Protein AF-A0A2N7Q134-F1 (afdb_monomer_lite)

Structure (mmCIF, N/CA/C/O backbone):
data_AF-A0A2N7Q134-F1
#
_entry.id   AF-A0A2N7Q134-F1
#
loop_
_atom_site.group_PDB
_atom_site.id
_atom_site.type_symbol
_atom_site.label_atom_id
_atom_site.label_alt_id
_atom_site.label_comp_id
_atom_site.label_asym_id
_atom_site.label_entity_id
_atom_site.label_seq_id
_atom_site.pdbx_PDB_ins_code
_atom_site.Cartn_x
_atom_site.Cartn_y
_atom_site.Cartn_z
_atom_site.occupancy
_atom_site.B_iso_or_equiv
_atom_site.auth_seq_id
_atom_site.auth_comp_id
_atom_site.auth_asym_id
_atom_site.auth_atom_id
_atom_site.pdbx_PDB_model_num
ATOM 1 N N . ASN A 1 1 ? -1.680 -11.302 11.724 1.00 89.19 1 ASN A N 1
ATOM 2 C CA . ASN A 1 1 ? -2.412 -10.646 12.835 1.00 89.19 1 ASN A CA 1
ATOM 3 C C . ASN A 1 1 ? -1.830 -9.299 13.261 1.00 89.19 1 ASN A C 1
ATOM 5 O O . ASN A 1 1 ? -2.619 -8.405 13.518 1.00 89.19 1 ASN A O 1
ATOM 9 N N . THR A 1 2 ? -0.511 -9.079 13.228 1.00 97.62 2 THR A N 1
ATOM 10 C CA . THR A 1 2 ? 0.143 -7.815 13.646 1.00 97.62 2 THR A CA 1
ATOM 11 C C . THR A 1 2 ? -0.459 -6.532 13.054 1.00 97.62 2 THR A C 1
ATOM 13 O O . THR A 1 2 ? -0.769 -5.612 13.802 1.00 97.62 2 THR A O 1
ATOM 16 N N . ILE A 1 3 ? -0.688 -6.470 11.734 1.00 97.44 3 ILE A N 1
ATOM 17 C CA . ILE A 1 3 ? -1.239 -5.268 11.074 1.00 97.44 3 ILE A CA 1
ATOM 18 C C . ILE A 1 3 ? -2.645 -4.929 11.597 1.00 97.44 3 ILE A C 1
ATOM 20 O O . ILE A 1 3 ? -2.931 -3.770 11.877 1.00 97.44 3 ILE A O 1
ATOM 24 N N . LYS A 1 4 ? -3.503 -5.943 11.780 1.00 96.50 4 LYS A N 1
ATOM 25 C CA . LYS A 1 4 ? -4.872 -5.765 12.289 1.00 96.50 4 LYS A CA 1
ATOM 26 C C . LYS A 1 4 ? -4.882 -5.287 13.743 1.00 96.50 4 LYS A C 1
ATOM 28 O O . LYS A 1 4 ? -5.681 -4.427 14.092 1.00 96.50 4 LYS A O 1
ATOM 33 N N . THR A 1 5 ? -3.993 -5.840 14.569 1.00 97.81 5 THR A N 1
ATOM 34 C CA . THR A 1 5 ? -3.925 -5.558 16.010 1.00 97.81 5 THR A CA 1
ATOM 35 C C . THR A 1 5 ? -3.325 -4.188 16.309 1.00 97.81 5 THR A C 1
ATOM 37 O O . THR A 1 5 ? -3.887 -3.440 17.100 1.00 97.81 5 THR A O 1
ATOM 40 N N . PHE A 1 6 ? -2.193 -3.852 15.688 1.00 97.88 6 PHE A N 1
ATOM 41 C CA . PHE A 1 6 ? -1.416 -2.661 16.053 1.00 97.88 6 PHE A CA 1
ATOM 42 C C . PHE A 1 6 ? -1.598 -1.483 15.100 1.00 97.88 6 PHE A C 1
ATOM 44 O O . PHE A 1 6 ? -1.158 -0.383 15.422 1.00 97.88 6 PHE A O 1
ATOM 51 N N . LYS A 1 7 ? -2.218 -1.699 13.932 1.00 97.38 7 LYS A N 1
ATOM 52 C CA . LYS A 1 7 ? -2.490 -0.657 12.932 1.00 97.38 7 LYS A CA 1
ATOM 53 C C . LYS A 1 7 ? -1.271 0.266 12.664 1.00 97.38 7 LYS A C 1
ATOM 55 O O . LYS A 1 7 ? -1.419 1.490 12.664 1.00 97.38 7 LYS A O 1
ATOM 60 N N . PRO A 1 8 ? -0.048 -0.275 12.453 1.00 98.06 8 PRO A N 1
ATOM 61 C CA . PRO A 1 8 ? 1.159 0.543 12.323 1.00 98.06 8 PRO A CA 1
ATOM 62 C C . PRO A 1 8 ? 1.135 1.410 11.057 1.00 98.06 8 PRO A C 1
ATOM 64 O O . PRO A 1 8 ? 0.421 1.113 10.098 1.00 98.06 8 PRO A O 1
ATOM 67 N N . LYS A 1 9 ? 1.978 2.447 11.009 1.00 97.94 9 LYS A N 1
ATOM 68 C CA . LYS A 1 9 ? 2.303 3.121 9.743 1.00 97.94 9 LYS A CA 1
ATOM 69 C C . LYS A 1 9 ? 3.099 2.152 8.864 1.00 97.94 9 LYS A C 1
ATOM 71 O O . LYS A 1 9 ? 4.051 1.545 9.348 1.00 97.94 9 LYS A O 1
ATOM 76 N N . LEU A 1 10 ? 2.714 2.005 7.599 1.00 97.44 10 LEU A N 1
ATOM 77 C CA . LEU A 1 10 ? 3.358 1.086 6.655 1.00 97.44 10 LEU A CA 1
ATOM 78 C C . LEU A 1 10 ? 4.032 1.865 5.526 1.00 97.44 10 LEU A C 1
ATOM 80 O O . LEU A 1 10 ? 3.490 2.869 5.068 1.00 97.44 10 LEU A O 1
ATOM 84 N N . ALA A 1 11 ? 5.176 1.362 5.069 1.00 96.19 11 ALA A N 1
ATOM 85 C CA . ALA A 1 11 ? 5.834 1.743 3.825 1.00 96.19 11 ALA A CA 1
ATOM 86 C C . ALA A 1 11 ? 6.229 0.447 3.104 1.00 96.19 11 ALA A C 1
ATOM 88 O O . ALA A 1 11 ? 6.991 -0.350 3.648 1.00 96.19 11 ALA A O 1
ATOM 89 N N . ILE A 1 12 ? 5.659 0.196 1.926 1.00 95.62 12 ILE A N 1
ATOM 90 C CA . ILE A 1 12 ? 5.754 -1.089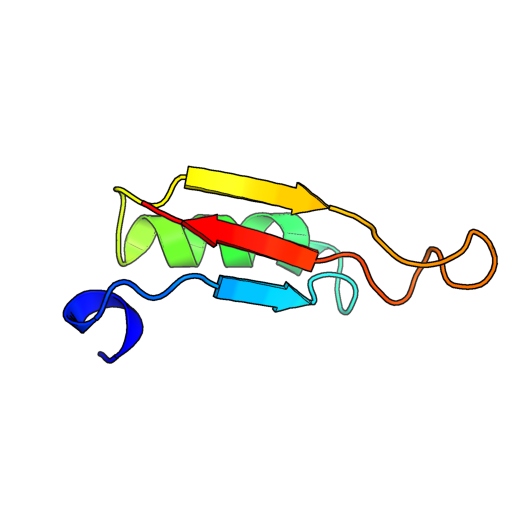 1.223 1.00 95.62 12 ILE A CA 1
ATOM 91 C C . ILE A 1 12 ? 6.259 -0.844 -0.196 1.00 95.62 12 ILE A C 1
ATOM 93 O O . IL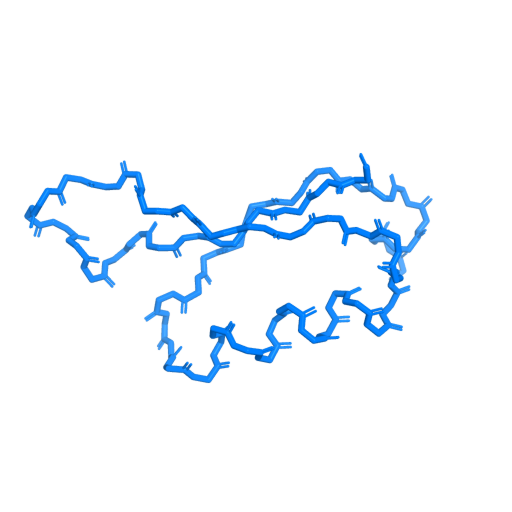E A 1 12 ? 5.633 -0.107 -0.950 1.00 95.62 12 ILE A O 1
ATOM 97 N N . CYS A 1 13 ? 7.370 -1.470 -0.578 1.00 94.00 13 CYS A N 1
ATOM 98 C CA . CYS A 1 13 ? 7.907 -1.396 -1.936 1.00 94.00 13 CYS A CA 1
ATOM 99 C C . CYS A 1 13 ? 7.011 -2.155 -2.927 1.00 94.00 13 CYS A C 1
ATOM 101 O O . CYS A 1 13 ? 6.822 -3.364 -2.786 1.00 94.00 13 CYS A O 1
ATOM 103 N N . VAL A 1 14 ? 6.502 -1.469 -3.954 1.00 94.25 14 VAL A N 1
ATOM 104 C CA . VAL A 1 14 ? 5.549 -2.046 -4.926 1.00 94.25 14 VAL A CA 1
ATOM 105 C C . VAL A 1 14 ? 6.100 -2.158 -6.348 1.00 94.25 14 VAL A C 1
ATOM 107 O O . VAL A 1 14 ? 5.403 -2.614 -7.240 1.00 94.25 14 VAL A O 1
ATOM 110 N N . TYR A 1 15 ? 7.365 -1.806 -6.569 1.00 91.00 15 TYR A N 1
ATOM 111 C CA . TYR A 1 15 ? 7.976 -1.797 -7.904 1.00 91.00 15 TYR A CA 1
ATOM 112 C C . TYR A 1 15 ? 8.327 -3.188 -8.466 1.00 91.00 15 TYR A C 1
ATOM 114 O O . TYR A 1 15 ? 8.627 -3.315 -9.646 1.00 91.00 15 TYR A O 1
ATOM 122 N N . HIS A 1 16 ? 8.298 -4.240 -7.641 1.00 91.50 16 HIS A N 1
ATOM 123 C CA . HIS A 1 16 ? 8.762 -5.576 -8.039 1.00 91.50 16 HIS A CA 1
ATOM 124 C C . HIS A 1 16 ? 7.901 -6.252 -9.119 1.00 91.50 16 HIS A C 1
ATOM 126 O O . HIS A 1 16 ? 8.396 -7.130 -9.821 1.00 91.50 16 HIS A O 1
ATOM 132 N N . LYS A 1 17 ? 6.614 -5.895 -9.211 1.00 94.12 17 LYS A N 1
ATOM 133 C CA . LYS A 1 17 ? 5.659 -6.421 -10.193 1.00 94.12 17 LYS A CA 1
ATOM 134 C C . LYS A 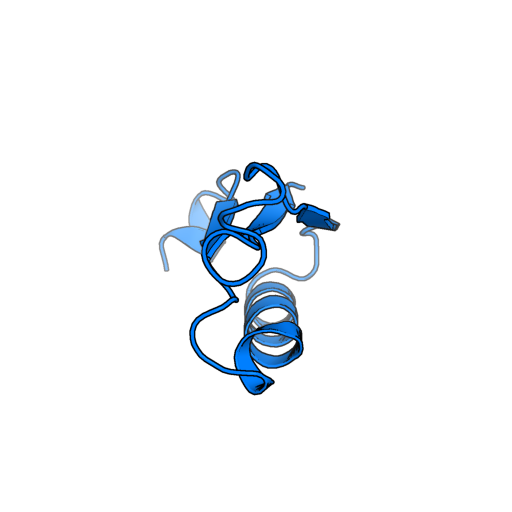1 17 ? 4.580 -5.374 -10.487 1.00 94.12 17 LYS A C 1
ATOM 136 O O . LYS A 1 17 ? 4.177 -4.687 -9.545 1.00 94.12 17 LYS A O 1
ATOM 141 N N . PRO A 1 18 ? 4.062 -5.270 -11.724 1.00 92.75 18 PRO A N 1
ATOM 142 C CA . PRO A 1 18 ? 2.956 -4.364 -12.037 1.00 92.75 18 PRO A CA 1
ATOM 143 C C . PRO A 1 18 ? 1.724 -4.593 -11.153 1.00 92.75 18 PRO A C 1
ATOM 145 O O . PRO A 1 18 ? 1.044 -3.643 -10.770 1.00 92.75 18 PRO A O 1
ATOM 148 N N . GLU A 1 19 ? 1.460 -5.842 -10.769 1.00 97.19 19 GLU A N 1
ATOM 149 C CA . GLU A 1 19 ? 0.268 -6.216 -10.008 1.00 97.19 19 GLU A CA 1
ATOM 150 C C . GLU A 1 19 ? 0.287 -5.691 -8.569 1.00 97.19 19 GLU A C 1
ATOM 152 O O . GLU A 1 19 ? -0.746 -5.332 -7.997 1.00 97.19 19 GLU A O 1
ATOM 157 N N . HIS A 1 20 ? 1.482 -5.523 -8.000 1.00 95.94 20 HIS A N 1
ATOM 158 C CA . HIS A 1 20 ? 1.657 -5.024 -6.639 1.00 95.94 20 HIS A CA 1
ATOM 159 C C . HIS A 1 20 ? 1.106 -3.604 -6.435 1.00 95.94 20 HIS A C 1
ATOM 161 O O . HIS A 1 20 ? 0.791 -3.234 -5.302 1.00 95.94 20 HIS A O 1
ATOM 167 N N . PHE A 1 21 ? 0.944 -2.818 -7.506 1.00 94.00 21 PHE A N 1
ATOM 168 C CA . PHE A 1 21 ? 0.332 -1.491 -7.442 1.00 94.00 21 PHE A CA 1
ATOM 169 C C . PHE A 1 21 ? -1.138 -1.526 -7.014 1.00 94.00 21 PHE A C 1
ATOM 171 O O . PHE A 1 21 ? -1.610 -0.550 -6.431 1.00 94.00 21 PHE A O 1
ATOM 178 N N . TYR A 1 22 ? -1.855 -2.623 -7.268 1.00 95.44 22 TYR A N 1
ATOM 179 C CA . TYR A 1 22 ? -3.268 -2.757 -6.912 1.00 95.44 22 TYR A CA 1
ATOM 180 C C . TYR A 1 22 ? -3.525 -3.862 -5.881 1.00 95.44 22 TYR A C 1
ATOM 182 O O . TYR A 1 22 ? -4.305 -3.634 -4.955 1.00 95.44 22 TYR A O 1
ATOM 190 N N . GLU A 1 23 ? -2.824 -4.998 -5.949 1.00 98.06 23 GLU A N 1
ATOM 191 C CA . GLU A 1 23 ? -3.038 -6.120 -5.024 1.00 98.06 23 GLU A CA 1
ATOM 192 C C . GLU A 1 23 ? -2.698 -5.752 -3.575 1.00 98.06 23 GLU A C 1
ATOM 194 O O . GLU A 1 23 ? -3.444 -6.082 -2.652 1.00 98.06 23 GLU A O 1
ATOM 199 N N . ILE A 1 24 ? -1.596 -5.023 -3.354 1.00 97.44 24 ILE A N 1
ATOM 200 C CA . ILE A 1 24 ? -1.158 -4.646 -2.003 1.00 97.44 24 ILE A CA 1
ATOM 201 C C . ILE A 1 24 ? -2.147 -3.660 -1.363 1.00 97.44 24 ILE A C 1
ATOM 203 O O . ILE A 1 24 ? -2.619 -3.948 -0.258 1.00 97.44 24 ILE A O 1
ATOM 207 N N . P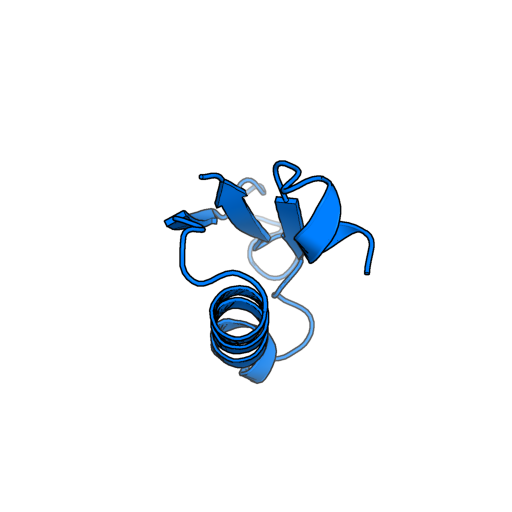RO A 1 25 ? -2.534 -2.537 -2.007 1.00 96.81 25 PRO A N 1
ATOM 208 C CA . PRO A 1 25 ? -3.580 -1.669 -1.468 1.00 96.81 25 PRO A CA 1
ATOM 209 C C . PRO A 1 25 ? -4.903 -2.396 -1.196 1.00 96.81 25 PRO A C 1
ATOM 211 O O . PRO A 1 25 ? -5.505 -2.186 -0.140 1.00 96.81 25 PRO A O 1
ATOM 214 N N . GLN A 1 26 ? -5.338 -3.276 -2.106 1.00 98.06 26 GLN A N 1
ATOM 215 C CA . GLN A 1 26 ? -6.559 -4.070 -1.942 1.00 98.06 26 GLN A CA 1
ATOM 216 C C . GLN A 1 26 ? -6.469 -5.014 -0.740 1.00 98.06 26 GLN A C 1
ATOM 218 O O . GLN A 1 26 ? -7.397 -5.075 0.067 1.00 98.06 26 GLN A O 1
ATOM 223 N N . PHE A 1 27 ? -5.340 -5.700 -0.567 1.00 98.00 27 PHE A N 1
ATOM 224 C CA . PHE A 1 27 ? -5.104 -6.572 0.577 1.00 98.00 27 PHE A CA 1
ATOM 225 C C . PHE A 1 27 ? -5.096 -5.797 1.899 1.00 98.00 27 PHE A C 1
ATOM 227 O O . PHE A 1 27 ? -5.752 -6.207 2.852 1.00 98.00 27 PHE A O 1
ATOM 234 N N . ILE A 1 28 ? -4.417 -4.646 1.970 1.00 97.69 28 ILE A N 1
ATOM 235 C CA . ILE A 1 28 ? -4.412 -3.813 3.184 1.00 97.69 28 ILE A CA 1
ATOM 236 C C . ILE A 1 28 ? -5.835 -3.356 3.535 1.00 97.69 28 ILE A C 1
ATOM 238 O O . ILE A 1 28 ? -6.236 -3.437 4.698 1.00 97.69 28 ILE A O 1
ATOM 242 N N . LYS A 1 29 ? -6.627 -2.944 2.536 1.00 97.38 29 LYS A N 1
ATOM 243 C CA . LYS A 1 29 ? -8.033 -2.559 2.721 1.00 97.38 29 LYS A CA 1
ATOM 244 C C . LYS A 1 29 ? -8.928 -3.719 3.147 1.00 97.38 29 LYS A C 1
ATOM 246 O O . LYS A 1 29 ? -9.843 -3.489 3.934 1.00 97.38 29 LYS A O 1
ATOM 251 N N . SER A 1 30 ? -8.669 -4.940 2.681 1.00 98.00 30 SER A N 1
ATOM 252 C CA . SER A 1 30 ? -9.459 -6.114 3.073 1.00 98.00 30 SER A CA 1
ATOM 253 C C . SER A 1 30 ? -9.219 -6.517 4.530 1.00 98.00 30 SER A C 1
ATOM 255 O O . SER A 1 30 ? -10.129 -7.019 5.189 1.00 98.00 30 SER A O 1
ATOM 257 N N . ILE A 1 31 ? -8.017 -6.269 5.066 1.00 97.31 31 ILE A N 1
ATOM 258 C CA . ILE A 1 31 ? -7.692 -6.593 6.460 1.00 97.31 31 ILE A CA 1
ATOM 259 C C . ILE A 1 31 ? -7.986 -5.457 7.443 1.00 97.31 31 ILE A C 1
ATOM 261 O O . ILE A 1 31 ? -8.313 -5.755 8.591 1.00 97.31 31 ILE A O 1
ATOM 265 N N . VAL A 1 32 ? -7.849 -4.193 7.026 1.00 97.56 32 VAL A N 1
ATOM 266 C CA . VAL A 1 32 ? -8.123 -2.990 7.830 1.00 97.56 32 VAL A CA 1
ATOM 267 C C . VAL A 1 32 ? -8.634 -1.872 6.895 1.00 97.56 32 VAL A C 1
ATOM 269 O O . VAL A 1 32 ? -7.838 -1.114 6.330 1.00 97.56 32 VAL A O 1
ATOM 272 N N . PRO A 1 33 ? -9.963 -1.723 6.736 1.00 97.62 33 PRO A N 1
ATOM 273 C CA . PRO A 1 33 ? -10.563 -0.756 5.807 1.00 97.62 33 PRO A CA 1
ATOM 274 C C . PRO A 1 33 ? -10.226 0.717 6.099 1.00 97.62 33 PRO A C 1
ATOM 276 O O . PRO A 1 33 ? -10.225 1.547 5.187 1.00 97.62 33 PRO A O 1
ATOM 279 N N . GLU A 1 34 ? -9.909 1.040 7.355 1.00 98.06 34 GLU A N 1
ATOM 280 C CA . GLU A 1 34 ? -9.635 2.397 7.854 1.00 98.06 34 GLU A CA 1
ATOM 281 C C . GLU A 1 34 ? -8.332 3.014 7.316 1.00 98.06 34 GLU A C 1
ATOM 283 O O . GLU A 1 34 ? -8.189 4.236 7.332 1.00 98.06 34 GLU A O 1
ATOM 288 N N . TYR A 1 35 ? -7.380 2.213 6.820 1.00 98.00 35 TYR A N 1
ATOM 289 C CA . TYR A 1 35 ? -6.111 2.746 6.316 1.00 98.00 35 TYR A CA 1
ATOM 290 C C . TYR A 1 35 ? -6.322 3.718 5.154 1.00 98.00 35 TYR A C 1
ATOM 292 O O . TYR A 1 35 ? -6.880 3.370 4.115 1.00 98.00 35 TYR A O 1
ATOM 300 N N . LYS A 1 36 ? -5.803 4.932 5.276 1.00 98.06 36 LYS A N 1
ATOM 301 C CA . LYS A 1 36 ? -5.557 5.839 4.154 1.00 98.06 36 LYS A CA 1
ATOM 302 C C . LYS A 1 36 ? -4.281 5.385 3.462 1.00 98.06 36 LYS A C 1
ATOM 304 O O . LYS A 1 36 ? -3.288 5.099 4.130 1.00 98.06 36 LYS A O 1
ATOM 309 N N . ILE A 1 37 ? -4.333 5.302 2.138 1.00 97.31 37 ILE A N 1
ATOM 310 C CA . ILE A 1 37 ? -3.267 4.751 1.304 1.00 97.31 37 ILE A CA 1
ATOM 311 C C . ILE A 1 37 ? -2.886 5.799 0.266 1.00 97.31 37 ILE A C 1
ATOM 313 O O . ILE A 1 37 ? -3.765 6.395 -0.353 1.00 97.31 37 ILE A O 1
ATOM 317 N N . TRP A 1 38 ? -1.591 6.027 0.086 1.00 96.19 38 TRP A N 1
ATOM 318 C CA . TRP A 1 38 ? -1.056 6.863 -0.983 1.00 96.19 38 TRP A CA 1
ATOM 319 C C . TRP A 1 38 ? 0.247 6.270 -1.503 1.00 96.19 38 TRP A C 1
ATOM 321 O O . TRP A 1 38 ? 0.897 5.459 -0.841 1.00 96.19 38 TRP A O 1
ATOM 331 N N . LEU A 1 39 ? 0.614 6.668 -2.711 1.00 92.62 39 LEU A N 1
ATOM 332 C CA . LEU A 1 39 ? 1.796 6.184 -3.399 1.00 92.62 39 LEU A CA 1
ATOM 333 C C . LEU A 1 39 ? 2.799 7.329 -3.496 1.00 92.62 39 LEU A C 1
ATOM 335 O O . LEU A 1 39 ? 2.424 8.467 -3.776 1.00 92.62 39 LEU A O 1
ATOM 339 N N . LEU A 1 40 ? 4.062 7.036 -3.213 1.00 88.81 40 LEU A N 1
ATOM 340 C CA . LEU A 1 40 ? 5.142 8.006 -3.289 1.00 88.81 40 LEU A CA 1
ATOM 341 C C . LEU A 1 40 ? 6.368 7.327 -3.895 1.00 88.81 40 LEU A C 1
ATOM 343 O O . LEU A 1 40 ? 6.772 6.241 -3.473 1.00 88.81 40 LEU A O 1
ATOM 347 N N . ASN A 1 41 ? 6.959 7.994 -4.880 1.00 84.81 41 ASN A N 1
ATOM 348 C CA . ASN A 1 41 ? 8.297 7.693 -5.354 1.00 84.81 41 ASN A CA 1
ATOM 349 C C . ASN A 1 41 ? 9.232 8.747 -4.757 1.00 84.81 41 ASN A C 1
ATOM 351 O O . ASN A 1 41 ? 9.031 9.941 -4.970 1.00 84.81 41 ASN A O 1
ATOM 355 N N . ASN A 1 42 ? 10.178 8.305 -3.938 1.00 78.06 42 ASN A N 1
ATOM 356 C CA . ASN A 1 42 ? 11.136 9.168 -3.255 1.00 78.06 42 ASN A CA 1
ATOM 357 C C . ASN A 1 42 ? 12.575 8.942 -3.740 1.00 78.06 42 ASN A C 1
ATOM 359 O O . ASN A 1 42 ? 13.497 9.442 -3.101 1.00 78.06 42 ASN A O 1
ATOM 363 N N . GLU A 1 43 ? 12.759 8.184 -4.822 1.00 80.38 43 GLU A N 1
ATOM 364 C CA . GLU A 1 43 ? 14.077 7.930 -5.398 1.00 80.38 43 GLU A CA 1
ATOM 365 C C . GLU A 1 43 ? 14.455 8.992 -6.435 1.00 80.38 43 GLU A C 1
ATOM 367 O O . GLU A 1 43 ? 13.602 9.678 -7.010 1.00 80.38 43 GLU A O 1
ATOM 372 N N . ALA A 1 44 ? 15.758 9.114 -6.683 1.00 77.56 44 ALA A N 1
ATOM 373 C CA . ALA A 1 44 ? 16.284 10.001 -7.707 1.00 77.56 44 ALA A CA 1
ATOM 374 C C . ALA A 1 44 ? 15.819 9.567 -9.117 1.00 77.56 44 ALA A C 1
ATOM 376 O O . ALA A 1 44 ? 15.536 8.389 -9.344 1.00 77.56 44 ALA A O 1
ATOM 377 N N . PRO A 1 45 ? 15.809 10.479 -10.110 1.00 71.56 45 PRO A N 1
ATOM 378 C CA . PRO A 1 45 ? 15.438 10.163 -11.496 1.00 71.56 45 PRO A CA 1
ATOM 379 C C . PRO A 1 45 ? 16.252 9.025 -12.141 1.00 71.56 45 PRO A C 1
ATOM 381 O O . PRO A 1 45 ? 15.811 8.413 -13.108 1.00 71.56 45 PRO A O 1
ATOM 384 N N . LEU A 1 46 ? 17.439 8.727 -11.609 1.00 72.31 46 LEU A N 1
ATOM 385 C CA . LEU A 1 46 ? 18.293 7.629 -12.069 1.00 72.31 46 LEU A CA 1
ATOM 386 C C . LEU A 1 46 ? 17.795 6.248 -11.595 1.00 72.31 46 LEU A C 1
ATOM 388 O O . LEU A 1 46 ? 18.081 5.248 -12.243 1.00 72.31 46 LEU A O 1
ATOM 392 N N . ASP A 1 47 ? 16.979 6.212 -10.536 1.00 66.69 47 ASP A N 1
ATOM 393 C CA . ASP A 1 47 ? 16.490 5.006 -9.856 1.00 66.69 47 ASP A CA 1
ATOM 394 C C . ASP A 1 47 ? 14.956 4.862 -9.959 1.00 66.69 47 ASP A C 1
ATOM 396 O O . ASP A 1 47 ? 14.321 4.158 -9.168 1.00 66.69 47 ASP A O 1
ATOM 400 N N . MET A 1 48 ? 14.332 5.524 -10.945 1.00 62.59 48 MET A N 1
ATOM 401 C CA . MET A 1 48 ? 12.867 5.672 -11.063 1.00 62.59 48 MET A CA 1
ATOM 402 C C . MET A 1 4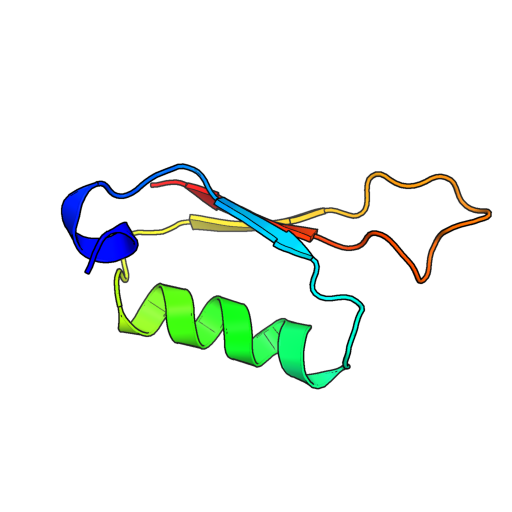8 ? 12.085 4.357 -10.988 1.00 62.59 48 MET A C 1
ATOM 404 O O . MET A 1 48 ? 10.944 4.347 -10.521 1.00 62.59 48 MET A O 1
ATOM 408 N N . TRP A 1 49 ? 12.695 3.256 -11.420 1.00 63.28 49 TRP A N 1
ATOM 409 C CA . TRP A 1 49 ? 12.073 1.937 -11.470 1.00 63.28 49 TRP A CA 1
ATOM 410 C C . TRP A 1 49 ? 12.196 1.144 -10.159 1.00 63.28 49 TRP A C 1
ATOM 412 O O . TRP A 1 49 ? 11.540 0.118 -10.023 1.00 63.28 49 TRP A O 1
ATOM 422 N N . GLY A 1 50 ? 13.003 1.598 -9.191 1.00 73.81 50 GLY A N 1
ATOM 423 C CA . GLY A 1 50 ? 13.471 0.783 -8.062 1.00 73.81 50 GLY A CA 1
ATOM 424 C C . GLY A 1 50 ? 13.006 1.196 -6.665 1.00 73.81 50 GLY A C 1
ATOM 425 O O . GLY A 1 50 ? 13.403 0.554 -5.697 1.00 73.81 50 GLY A O 1
ATOM 426 N N . GLY A 1 51 ? 12.178 2.232 -6.502 1.00 83.69 51 GLY A N 1
ATOM 427 C CA . GLY A 1 51 ? 11.781 2.637 -5.144 1.00 83.69 51 GLY A CA 1
ATOM 428 C C . GLY A 1 51 ? 10.416 3.272 -4.998 1.00 83.69 51 GLY A C 1
ATOM 429 O O . GLY A 1 51 ? 10.169 3.978 -4.021 1.00 83.69 51 GLY A O 1
ATOM 430 N N . THR A 1 52 ? 9.488 2.939 -5.892 1.00 89.44 52 THR A N 1
ATOM 4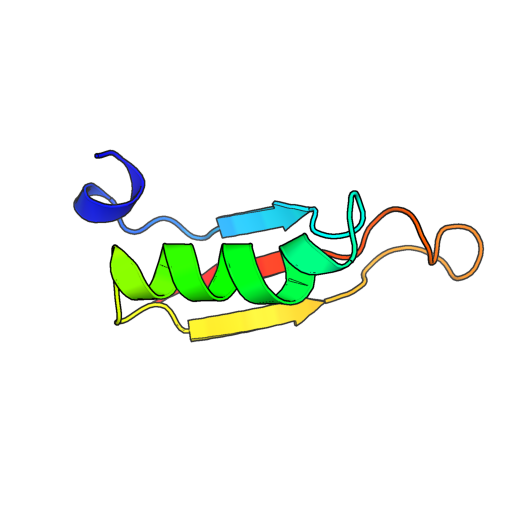31 C CA . THR A 1 52 ? 8.078 3.263 -5.666 1.00 89.44 52 THR A CA 1
ATOM 432 C C . THR A 1 52 ? 7.540 2.509 -4.447 1.00 89.44 52 THR A C 1
ATOM 434 O O . THR A 1 52 ? 7.621 1.276 -4.373 1.00 89.44 52 THR A O 1
ATOM 437 N N . LYS A 1 53 ? 6.976 3.254 -3.490 1.00 93.44 53 LYS A N 1
ATOM 438 C CA . LYS A 1 53 ? 6.447 2.728 -2.229 1.00 93.44 53 LYS A CA 1
ATOM 439 C C . LYS A 1 53 ? 4.988 3.141 -2.035 1.00 93.44 53 LYS A C 1
ATOM 441 O O . LYS A 1 53 ? 4.594 4.272 -2.321 1.00 93.44 53 LYS A O 1
ATOM 446 N N . VAL A 1 54 ? 4.196 2.222 -1.500 1.00 94.81 54 VAL A N 1
ATOM 447 C CA . VAL A 1 54 ? 2.866 2.490 -0.954 1.00 94.81 54 VAL A CA 1
ATOM 448 C C . VAL A 1 54 ? 3.005 2.787 0.530 1.00 94.81 54 VAL A C 1
ATOM 450 O O . VAL A 1 54 ? 3.628 2.027 1.270 1.00 94.81 54 VAL A O 1
ATOM 453 N N . PHE A 1 55 ? 2.399 3.881 0.967 1.00 96.38 55 PHE A N 1
ATOM 454 C CA . PHE A 1 55 ? 2.346 4.282 2.361 1.00 96.38 55 PHE A CA 1
ATOM 455 C C . PHE A 1 55 ? 0.926 4.135 2.897 1.00 96.38 55 PHE A C 1
ATOM 457 O O . PHE A 1 55 ? -0.038 4.508 2.225 1.00 96.38 55 PHE A O 1
ATOM 464 N N . CYS A 1 56 ? 0.801 3.622 4.123 1.00 96.50 56 CYS A N 1
ATOM 465 C CA . CYS A 1 56 ? -0.489 3.440 4.786 1.00 96.50 56 CYS A CA 1
ATOM 466 C C . CYS A 1 56 ? -0.471 4.044 6.194 1.00 96.50 56 CYS A C 1
ATOM 468 O O . CYS A 1 56 ? 0.430 3.759 6.987 1.00 96.50 56 CYS A O 1
ATOM 470 N N . ARG A 1 57 ? -1.497 4.834 6.537 1.00 96.50 57 ARG A N 1
ATOM 471 C CA . ARG A 1 57 ? -1.778 5.290 7.914 1.00 96.50 57 ARG A CA 1
ATOM 472 C C . ARG A 1 57 ? -3.284 5.394 8.154 1.00 96.50 57 ARG A C 1
ATOM 474 O O . ARG A 1 57 ? -4.013 5.638 7.202 1.00 96.50 57 ARG A O 1
ATOM 481 N N . ILE A 1 58 ? -3.743 5.254 9.392 1.00 92.81 58 ILE A N 1
ATOM 482 C CA . ILE A 1 58 ? -5.122 5.617 9.773 1.00 92.81 58 ILE A CA 1
ATOM 483 C C . ILE A 1 58 ? -5.225 7.142 9.926 1.00 92.81 58 ILE A C 1
ATOM 485 O O . ILE A 1 58 ? -4.239 7.745 10.405 1.00 92.81 58 ILE A O 1
#

pLDDT: mean 91.67, std 9.38, range [62.59, 98.06]

Radius of gyration: 12.05 Å; chains: 1; bounding box: 29×21×28 Å

Secondary structure (DSSP, 8-state):
-HHHHH---EEEE-TT-TTHHHHHHHHHHHH-TT-EEEEEE-S-GGGTTS-EEEEEE-

Sequence (58 aa):
NTIKTFKPKLAICVYHKPEHFYEIPQFIKSIVPEYKIWLLNNEAPLDMWGGTKVFCRI

Foldseek 3Di:
DVCLVPVDKDKAFQLPDPCSVPPVVVVSCVSPVPKDKDWDDPDDPVCRSPGIIIIIHD